Protein AF-A0AAV4BG08-F1 (afdb_monomer_lite)

Secondary structure (DSS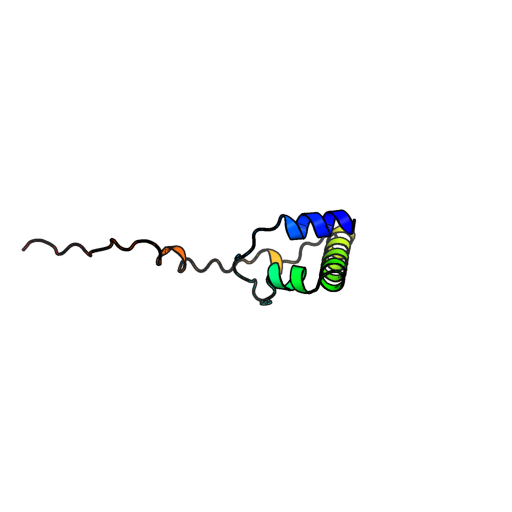P, 8-state):
-HHHHHHHHHHSPSSPPP-TT---HHHHHHTHHHHHHHHHHHHHHHHHH----GGGG-----TTGGGSS-TT----PPP-

Organism: NCBI:txid259542

Structure (mmCIF, N/CA/C/O backbone):
data_AF-A0AAV4BG08-F1
#
_entry.id   AF-A0AAV4BG08-F1
#
loop_
_atom_site.group_PDB
_atom_site.id
_atom_site.type_symbol
_atom_site.label_atom_id
_atom_site.label_alt_id
_atom_site.label_comp_id
_atom_site.label_asym_id
_atom_site.label_entity_id
_atom_site.label_seq_id
_atom_site.pdbx_PDB_ins_code
_atom_site.Cartn_x
_atom_site.Cartn_y
_atom_site.Cartn_z
_atom_site.occupancy
_atom_site.B_iso_or_equiv
_atom_site.auth_seq_id
_atom_site.auth_comp_id
_atom_site.auth_asym_id
_atom_site.auth_atom_id
_atom_site.pdbx_PDB_model_num
ATOM 1 N N . MET A 1 1 ? -0.429 -14.471 4.438 1.00 63.31 1 MET A N 1
ATOM 2 C CA . MET A 1 1 ? -0.209 -13.282 3.591 1.00 63.31 1 MET A CA 1
ATOM 3 C C . MET A 1 1 ? -1.238 -12.176 3.827 1.00 63.31 1 MET A C 1
ATOM 5 O O . MET A 1 1 ? -0.816 -11.096 4.205 1.00 63.31 1 MET A O 1
ATOM 9 N N . LYS A 1 2 ? -2.562 -12.400 3.696 1.00 73.12 2 LYS A N 1
ATOM 10 C CA . LYS A 1 2 ? -3.566 -11.331 3.933 1.00 73.12 2 LYS A CA 1
ATOM 11 C C . LYS A 1 2 ? -3.510 -10.730 5.350 1.00 73.12 2 LYS A C 1
ATOM 13 O O . LYS A 1 2 ? -3.478 -9.510 5.477 1.00 73.12 2 LYS A O 1
ATOM 18 N N . ASP A 1 3 ? -3.392 -11.558 6.389 1.00 78.62 3 ASP A N 1
ATOM 19 C CA . ASP A 1 3 ? -3.258 -11.089 7.780 1.00 78.62 3 ASP A CA 1
ATOM 20 C C . ASP A 1 3 ? -1.983 -10.264 8.027 1.00 78.62 3 ASP A C 1
ATOM 22 O O . ASP A 1 3 ? -1.997 -9.287 8.771 1.00 78.62 3 ASP A O 1
ATOM 26 N N . GLU A 1 4 ? -0.874 -10.617 7.371 1.00 80.75 4 GLU A N 1
ATOM 27 C CA . GLU A 1 4 ? 0.396 -9.886 7.482 1.00 80.75 4 GLU A CA 1
ATOM 28 C C . GLU A 1 4 ? 0.306 -8.522 6.801 1.00 80.75 4 GLU A C 1
ATOM 30 O O . GLU A 1 4 ? 0.784 -7.531 7.351 1.00 80.75 4 GLU A O 1
ATOM 35 N N . VAL A 1 5 ? -0.348 -8.453 5.636 1.00 80.19 5 VAL A N 1
ATOM 36 C CA . VAL A 1 5 ? -0.606 -7.194 4.924 1.00 80.19 5 VAL A CA 1
ATOM 37 C C . VAL A 1 5 ? -1.535 -6.305 5.747 1.00 80.19 5 VAL A C 1
ATOM 39 O O . VAL A 1 5 ? -1.264 -5.117 5.905 1.00 80.19 5 VAL A O 1
ATOM 42 N N . GLN A 1 6 ? -2.578 -6.871 6.355 1.00 81.19 6 GLN A N 1
ATOM 43 C CA . GLN A 1 6 ? -3.480 -6.129 7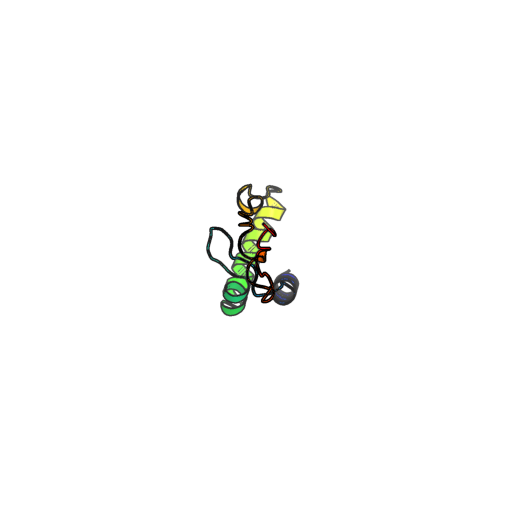.233 1.00 81.19 6 GLN A CA 1
ATOM 44 C C . GLN A 1 6 ? -2.758 -5.597 8.482 1.00 81.19 6 GLN A C 1
ATOM 46 O O . GLN A 1 6 ? -2.925 -4.432 8.849 1.00 81.19 6 GLN A O 1
ATOM 51 N N . ALA A 1 7 ? -1.916 -6.416 9.117 1.00 83.12 7 ALA A N 1
ATOM 52 C CA . ALA A 1 7 ? -1.094 -5.990 10.246 1.00 83.12 7 ALA A CA 1
ATOM 53 C C . ALA A 1 7 ? -0.064 -4.922 9.840 1.00 83.12 7 ALA A C 1
ATOM 55 O O . ALA A 1 7 ? 0.180 -3.980 10.597 1.00 83.12 7 ALA A O 1
ATOM 56 N N . ALA A 1 8 ? 0.518 -5.035 8.643 1.00 82.56 8 ALA A N 1
ATOM 57 C CA . ALA A 1 8 ? 1.445 -4.052 8.099 1.00 82.56 8 ALA A CA 1
ATOM 58 C C . ALA A 1 8 ? 0.752 -2.708 7.854 1.00 82.56 8 ALA A C 1
ATOM 60 O O . ALA A 1 8 ? 1.265 -1.696 8.324 1.00 82.56 8 ALA A O 1
ATOM 61 N N . ILE A 1 9 ? -0.428 -2.700 7.221 1.00 81.50 9 ILE A N 1
ATOM 62 C CA . ILE A 1 9 ? -1.232 -1.488 6.990 1.00 81.50 9 ILE A CA 1
ATOM 63 C C . ILE A 1 9 ? -1.550 -0.800 8.321 1.00 81.50 9 ILE A C 1
ATOM 65 O O . ILE A 1 9 ? -1.276 0.386 8.470 1.00 81.50 9 ILE A O 1
ATOM 69 N N . ARG A 1 10 ? -1.991 -1.552 9.337 1.00 80.62 10 ARG A N 1
ATOM 70 C CA . ARG A 1 10 ? -2.263 -1.009 10.683 1.00 80.62 10 ARG A CA 1
ATOM 71 C C . ARG A 1 10 ? -1.024 -0.459 11.395 1.00 80.62 10 ARG A C 1
ATOM 73 O O . ARG A 1 10 ? -1.131 0.386 12.277 1.00 80.62 10 ARG A O 1
ATOM 80 N N . LYS A 1 11 ? 0.166 -0.961 11.053 1.00 82.19 11 LYS A N 1
ATOM 81 C CA . LYS A 1 11 ? 1.447 -0.500 11.609 1.00 82.19 11 LYS A CA 1
ATOM 82 C C . LYS A 1 11 ? 2.015 0.704 10.847 1.00 82.19 11 LYS A C 1
ATOM 84 O O . LYS A 1 11 ? 2.940 1.359 11.340 1.00 82.19 11 LYS A O 1
ATOM 89 N N . MET A 1 12 ? 1.508 1.004 9.650 1.00 78.56 12 MET A N 1
ATOM 90 C CA . MET A 1 12 ? 1.944 2.162 8.876 1.00 78.56 12 MET A CA 1
ATOM 91 C C . MET A 1 12 ? 1.491 3.452 9.566 1.00 78.56 12 MET A C 1
ATOM 93 O O . MET A 1 12 ? 0.358 3.586 10.008 1.00 78.56 12 MET A O 1
ATOM 97 N N . LYS A 1 13 ? 2.403 4.428 9.668 1.00 73.50 13 LYS A N 1
ATOM 98 C CA . LYS A 1 13 ? 2.071 5.735 10.248 1.00 73.50 13 LYS A CA 1
ATOM 99 C C . LYS A 1 13 ? 1.093 6.477 9.345 1.00 73.50 13 LYS A C 1
ATOM 101 O O . LYS A 1 13 ? 1.375 6.679 8.161 1.00 73.50 13 LYS A O 1
ATOM 106 N N . THR A 1 14 ? 0.011 6.925 9.955 1.00 70.62 14 THR A N 1
ATOM 107 C CA . THR A 1 14 ? -1.027 7.759 9.363 1.00 70.62 14 THR A CA 1
ATOM 108 C C . THR A 1 14 ? -0.551 9.216 9.277 1.00 70.62 14 THR A C 1
ATOM 110 O O . THR A 1 14 ? 0.421 9.605 9.933 1.00 70.62 14 THR A O 1
ATOM 113 N N . GLY A 1 15 ? -1.148 10.020 8.392 1.00 65.12 15 GLY A N 1
ATOM 114 C CA . GLY A 1 15 ? -0.747 11.424 8.194 1.00 65.12 15 GLY A CA 1
ATOM 115 C C . GLY A 1 15 ? 0.555 11.643 7.406 1.00 65.12 15 GLY A C 1
ATOM 116 O O . GLY A 1 15 ? 1.129 12.729 7.452 1.00 65.12 15 GLY A O 1
ATOM 117 N N . LYS A 1 16 ? 1.043 10.630 6.676 1.00 71.75 16 LYS A N 1
ATOM 118 C CA . LYS A 1 16 ? 2.116 10.828 5.689 1.00 71.75 16 LYS A CA 1
ATOM 119 C C . LYS A 1 16 ? 1.594 11.562 4.454 1.00 71.75 16 LYS A C 1
ATOM 121 O O . LYS A 1 16 ? 0.435 11.402 4.082 1.00 71.75 16 LYS A O 1
ATOM 126 N N . ALA A 1 17 ? 2.484 12.311 3.802 1.00 69.19 17 ALA A N 1
ATOM 127 C CA . ALA A 1 17 ? 2.204 12.917 2.509 1.00 69.19 17 ALA A CA 1
ATOM 128 C C . ALA A 1 17 ? 1.820 11.832 1.496 1.00 69.19 17 ALA A C 1
ATOM 130 O O . ALA A 1 17 ? 2.520 10.828 1.341 1.00 69.19 17 ALA A O 1
ATOM 131 N N . THR A 1 18 ? 0.689 12.041 0.837 1.00 72.00 18 THR A N 1
ATOM 132 C CA . THR A 1 18 ? 0.206 11.200 -0.248 1.00 72.00 18 THR A CA 1
ATOM 133 C C . THR A 1 18 ? 1.168 11.261 -1.429 1.00 72.00 18 THR A C 1
ATOM 135 O O . THR A 1 18 ? 1.702 12.325 -1.745 1.00 72.00 18 THR A O 1
ATOM 138 N N . GLY A 1 19 ? 1.404 10.115 -2.075 1.00 67.38 19 GLY A N 1
ATOM 139 C CA . GLY A 1 19 ? 2.156 10.066 -3.331 1.00 67.38 19 GLY A CA 1
ATOM 140 C C . GLY A 1 19 ? 1.445 10.833 -4.451 1.00 67.38 19 GLY A C 1
ATOM 141 O O . GLY A 1 19 ? 0.351 11.368 -4.256 1.00 67.38 19 GLY A O 1
ATOM 142 N N . SER A 1 20 ? 2.036 10.856 -5.647 1.00 68.50 20 SER A N 1
ATOM 143 C CA . SER A 1 20 ? 1.419 11.444 -6.851 1.00 68.50 20 SER A CA 1
ATOM 144 C C . SER A 1 20 ? 0.017 10.909 -7.142 1.00 68.50 20 SER A C 1
ATOM 146 O O . SER A 1 20 ? -0.795 11.632 -7.713 1.00 68.50 20 SER A O 1
ATOM 148 N N . ASP A 1 21 ? -0.275 9.686 -6.704 1.00 72.50 21 ASP A N 1
ATOM 149 C CA . ASP A 1 21 ? -1.563 9.014 -6.885 1.00 72.50 21 ASP A CA 1
ATOM 150 C C . ASP A 1 21 ? -2.658 9.503 -5.926 1.00 72.50 21 ASP A C 1
ATOM 152 O O . ASP A 1 21 ? -3.821 9.142 -6.079 1.00 72.50 21 ASP A O 1
ATOM 156 N N . GLY A 1 22 ? -2.317 10.297 -4.903 1.00 74.06 22 GLY A N 1
ATOM 157 C CA . GLY A 1 22 ? -3.295 10.815 -3.941 1.00 74.06 22 GLY A CA 1
ATOM 158 C C . GLY A 1 22 ? -3.914 9.755 -3.015 1.00 74.06 22 GLY A C 1
ATOM 159 O O . GLY A 1 22 ? -4.841 10.067 -2.271 1.00 74.06 22 GLY A O 1
ATOM 160 N N . ILE A 1 23 ? -3.395 8.522 -3.013 1.00 77.62 23 ILE A N 1
ATOM 161 C CA . ILE A 1 23 ? -3.870 7.419 -2.166 1.00 77.62 23 ILE A CA 1
ATOM 162 C C . ILE A 1 23 ? -3.137 7.436 -0.819 1.00 77.62 23 ILE A C 1
ATOM 164 O O . ILE A 1 23 ? -1.927 7.207 -0.751 1.00 77.62 23 ILE A O 1
ATOM 168 N N . SER A 1 24 ? -3.858 7.731 0.264 1.00 80.94 24 SER A N 1
ATOM 169 C CA . SER A 1 24 ? -3.316 7.702 1.627 1.00 80.94 24 SER A CA 1
ATOM 170 C C . SER A 1 24 ? -3.466 6.317 2.262 1.00 80.94 24 SER A C 1
ATOM 172 O O . SER A 1 24 ? -4.317 5.522 1.867 1.00 80.94 24 SER A O 1
ATOM 174 N N . VAL A 1 25 ? -2.663 6.037 3.293 1.00 79.44 25 VAL A N 1
ATOM 175 C CA . VAL A 1 25 ? -2.791 4.803 4.094 1.00 79.44 25 VAL A CA 1
ATOM 176 C C . VAL A 1 25 ? -4.177 4.715 4.749 1.00 79.44 25 VAL A C 1
ATOM 178 O O . VAL A 1 25 ? -4.779 3.649 4.749 1.00 79.44 25 VAL A O 1
ATOM 181 N N . GLU A 1 26 ? -4.721 5.851 5.197 1.00 80.94 26 GLU A N 1
ATOM 182 C CA . GLU A 1 26 ? -6.082 5.973 5.746 1.00 80.94 26 GLU A CA 1
ATOM 183 C C . GLU A 1 26 ? -7.149 5.520 4.742 1.00 80.94 26 GLU A C 1
ATOM 185 O O . GLU A 1 26 ? -8.119 4.867 5.110 1.00 80.94 26 GLU A O 1
ATOM 190 N N . LEU A 1 27 ? -6.975 5.857 3.457 1.00 82.31 27 LEU A N 1
ATOM 191 C CA . LEU A 1 27 ? -7.921 5.477 2.410 1.00 82.31 27 LEU A CA 1
ATOM 192 C C . LEU A 1 27 ? -7.899 3.965 2.174 1.00 82.31 27 LEU A C 1
ATOM 194 O O . LEU A 1 27 ? -8.949 3.351 2.004 1.00 82.31 27 LEU A O 1
ATOM 198 N N . ILE A 1 28 ? -6.710 3.361 2.198 1.00 81.81 28 ILE A N 1
ATOM 199 C CA . ILE A 1 28 ? -6.537 1.909 2.073 1.00 81.81 28 ILE A CA 1
ATOM 200 C C . ILE A 1 28 ? -7.152 1.194 3.281 1.00 81.81 28 ILE A C 1
ATOM 202 O O . ILE A 1 28 ? -7.821 0.177 3.109 1.00 81.81 28 ILE A O 1
ATOM 206 N N . GLU A 1 29 ? -6.971 1.736 4.485 1.00 82.00 29 GLU A N 1
ATOM 207 C CA . GLU A 1 29 ? -7.582 1.199 5.701 1.00 82.00 29 GLU A CA 1
ATOM 208 C C . GLU A 1 29 ? -9.115 1.334 5.677 1.00 82.00 29 GLU A C 1
ATOM 210 O O . GLU A 1 29 ? -9.818 0.374 5.992 1.00 82.00 29 GLU A O 1
ATOM 215 N N . ALA A 1 30 ? -9.644 2.471 5.211 1.00 84.50 30 ALA A N 1
ATOM 216 C CA . ALA A 1 30 ? -11.081 2.703 5.052 1.00 84.50 30 ALA A CA 1
ATOM 217 C C . ALA A 1 30 ? -11.732 1.786 4.000 1.00 84.50 30 ALA A C 1
ATOM 219 O O . ALA A 1 30 ? -12.905 1.436 4.124 1.00 84.50 30 ALA A O 1
ATOM 220 N N . LEU A 1 31 ? -10.974 1.371 2.979 1.00 83.50 31 LEU A N 1
ATOM 221 C CA . LEU A 1 31 ? -11.403 0.398 1.967 1.00 83.50 31 LEU A CA 1
ATOM 222 C C . LEU A 1 31 ? -11.461 -1.045 2.505 1.00 83.50 31 LEU A C 1
ATOM 224 O O . LEU A 1 31 ? -11.975 -1.926 1.810 1.00 83.50 31 LEU A O 1
ATOM 228 N N . GLY A 1 32 ? -10.949 -1.303 3.715 1.00 84.25 32 GLY A N 1
ATOM 229 C CA . GLY A 1 32 ? -11.026 -2.601 4.384 1.00 84.25 32 GLY A CA 1
ATOM 230 C C . GLY A 1 32 ? -10.476 -3.743 3.527 1.00 84.25 32 GLY A C 1
ATOM 231 O O . GLY A 1 32 ? -9.376 -3.653 2.980 1.00 84.25 32 GLY A O 1
ATOM 232 N N . ASP A 1 33 ? -11.259 -4.814 3.377 1.00 85.00 33 ASP A N 1
ATOM 233 C CA . ASP A 1 33 ? -10.855 -6.019 2.639 1.00 85.00 33 ASP A CA 1
ATOM 234 C C . ASP A 1 33 ? -10.490 -5.738 1.177 1.00 85.00 33 ASP A C 1
ATOM 236 O O . ASP A 1 33 ? -9.556 -6.340 0.648 1.00 85.00 33 ASP A O 1
ATOM 240 N N . TYR A 1 34 ? -11.174 -4.790 0.528 1.00 85.94 34 TYR A N 1
ATOM 241 C CA . TYR A 1 34 ? -10.865 -4.411 -0.852 1.00 85.94 34 TYR A CA 1
ATOM 242 C C . TYR A 1 34 ? -9.497 -3.724 -0.955 1.00 85.94 34 TYR A C 1
ATOM 244 O O . TYR A 1 34 ? -8.723 -4.003 -1.874 1.00 85.94 34 TYR A O 1
ATOM 252 N N . GLY A 1 35 ? -9.171 -2.856 0.008 1.00 84.69 35 GLY A N 1
ATOM 253 C CA . GLY A 1 35 ? -7.862 -2.208 0.095 1.00 84.69 35 GLY A CA 1
ATOM 254 C C . GLY A 1 35 ? -6.746 -3.227 0.325 1.00 84.69 35 GLY A C 1
ATOM 255 O O . GLY A 1 35 ? -5.733 -3.214 -0.379 1.00 84.69 35 GLY A O 1
ATOM 256 N N . VAL A 1 36 ? -6.965 -4.163 1.250 1.00 85.56 36 VAL A N 1
ATOM 257 C CA . VAL A 1 36 ? -6.015 -5.244 1.555 1.00 85.56 36 VAL A CA 1
ATOM 258 C C . VAL A 1 36 ? -5.776 -6.135 0.335 1.00 85.56 36 VAL A C 1
ATOM 260 O O . VAL A 1 36 ? -4.627 -6.466 0.043 1.00 85.56 36 VAL A O 1
ATOM 263 N N . ASP A 1 37 ? -6.821 -6.501 -0.407 1.00 87.69 37 ASP A N 1
ATOM 264 C CA . ASP A 1 37 ? -6.707 -7.375 -1.581 1.00 87.69 37 ASP A CA 1
ATOM 265 C C . ASP A 1 37 ? -5.913 -6.716 -2.721 1.00 87.69 37 ASP A C 1
ATOM 267 O O . ASP A 1 37 ? -5.032 -7.343 -3.318 1.00 87.69 37 ASP A O 1
ATOM 271 N N . LYS A 1 38 ? -6.136 -5.418 -2.964 1.00 86.62 38 LYS A N 1
ATOM 272 C CA . LYS A 1 38 ? -5.384 -4.651 -3.969 1.00 86.62 38 LYS A CA 1
ATOM 273 C C . LYS A 1 38 ? -3.913 -4.491 -3.606 1.00 86.62 38 LYS A C 1
ATOM 275 O O . LYS A 1 38 ? -3.059 -4.730 -4.457 1.00 86.62 38 LYS A O 1
ATOM 280 N N . VAL A 1 39 ? -3.610 -4.155 -2.352 1.00 84.25 39 VAL A N 1
ATOM 281 C CA . VAL A 1 39 ? -2.221 -4.051 -1.876 1.00 84.25 39 VAL A CA 1
ATOM 282 C C . VAL A 1 39 ? -1.521 -5.409 -1.933 1.00 84.25 39 VAL A C 1
ATOM 284 O O . VAL A 1 39 ? -0.382 -5.493 -2.380 1.00 84.25 39 VAL A O 1
ATOM 287 N N . THR A 1 40 ? -2.209 -6.480 -1.536 1.00 86.38 40 THR A N 1
ATOM 288 C CA . THR A 1 40 ? -1.662 -7.844 -1.588 1.00 86.38 40 THR A CA 1
ATOM 289 C C . THR A 1 40 ? -1.350 -8.259 -3.025 1.00 86.38 40 THR A C 1
ATOM 291 O O . THR A 1 40 ? -0.271 -8.781 -3.280 1.00 86.38 40 THR A O 1
ATOM 294 N N . THR A 1 41 ? -2.254 -7.986 -3.969 1.00 87.19 41 THR A N 1
ATOM 295 C CA . THR A 1 41 ? -2.048 -8.303 -5.391 1.00 87.19 41 THR A CA 1
ATOM 296 C C . THR A 1 41 ? -0.839 -7.557 -5.950 1.00 87.19 41 THR A C 1
ATOM 298 O O . THR A 1 41 ? 0.045 -8.182 -6.524 1.00 87.19 41 THR A O 1
ATOM 301 N N . LEU A 1 42 ? -0.746 -6.248 -5.696 1.00 85.25 42 LEU A N 1
ATOM 302 C CA . LEU A 1 42 ? 0.377 -5.424 -6.145 1.00 85.25 42 LEU A CA 1
ATOM 303 C C . LEU A 1 42 ? 1.718 -5.916 -5.577 1.00 85.25 42 LEU A C 1
ATOM 305 O O . LEU A 1 42 ? 2.710 -6.013 -6.293 1.00 85.25 42 LEU A O 1
ATOM 309 N N . LEU A 1 43 ? 1.757 -6.232 -4.279 1.00 83.44 43 LEU A N 1
ATOM 310 C CA . LEU A 1 43 ? 2.965 -6.750 -3.641 1.00 83.44 43 LEU A CA 1
ATOM 311 C C . LEU A 1 43 ? 3.365 -8.098 -4.238 1.00 83.44 43 LEU A C 1
ATOM 313 O O . LEU A 1 43 ? 4.544 -8.293 -4.516 1.00 83.44 43 LEU A O 1
ATOM 317 N N . ASN A 1 44 ? 2.406 -8.994 -4.473 1.00 86.69 44 ASN A N 1
ATOM 318 C CA . ASN A 1 44 ? 2.670 -10.288 -5.097 1.00 86.69 44 ASN A CA 1
ATOM 319 C C . ASN A 1 44 ? 3.222 -10.125 -6.516 1.00 86.69 44 ASN A C 1
ATOM 321 O O . ASN A 1 44 ? 4.217 -10.757 -6.846 1.00 86.69 44 ASN A O 1
ATOM 325 N N . GLU A 1 45 ? 2.664 -9.214 -7.315 1.00 85.69 45 GLU A N 1
ATOM 326 C CA . GLU A 1 45 ? 3.191 -8.901 -8.648 1.00 85.69 45 GLU A CA 1
ATOM 327 C C . GLU A 1 45 ? 4.641 -8.391 -8.588 1.00 85.69 45 GLU A C 1
ATOM 329 O O . GLU A 1 45 ? 5.476 -8.797 -9.397 1.00 85.69 45 GLU A O 1
ATOM 334 N N . ILE A 1 46 ? 4.983 -7.541 -7.612 1.00 84.88 46 ILE A N 1
ATOM 335 C CA . ILE A 1 46 ? 6.362 -7.065 -7.409 1.00 84.88 46 ILE A CA 1
ATOM 336 C C . ILE A 1 46 ? 7.284 -8.211 -6.968 1.00 84.88 46 ILE A C 1
ATOM 338 O O . ILE A 1 46 ? 8.414 -8.300 -7.449 1.00 84.88 46 ILE A O 1
ATOM 342 N N . TYR A 1 47 ? 6.822 -9.086 -6.072 1.00 81.94 47 TYR A N 1
ATOM 343 C CA . TYR A 1 47 ? 7.587 -10.255 -5.630 1.00 81.94 47 TYR A CA 1
ATOM 344 C C . TYR A 1 47 ? 7.853 -11.236 -6.778 1.00 81.94 47 TYR A C 1
ATOM 346 O O . TYR A 1 47 ? 8.982 -11.706 -6.912 1.00 81.94 47 TYR A O 1
ATOM 354 N N . ASP A 1 48 ? 6.854 -11.499 -7.620 1.00 85.00 48 ASP A N 1
ATOM 355 C CA . ASP A 1 48 ? 6.954 -12.436 -8.743 1.00 85.00 48 ASP A CA 1
ATOM 356 C C . ASP A 1 48 ? 7.814 -11.880 -9.885 1.00 85.00 48 ASP A C 1
ATOM 358 O O . ASP A 1 48 ? 8.602 -12.604 -10.496 1.00 85.00 48 ASP A O 1
ATOM 362 N N . THR A 1 49 ? 7.687 -10.584 -10.180 1.00 84.25 49 THR A N 1
ATOM 363 C CA . THR A 1 49 ? 8.455 -9.935 -11.256 1.00 84.25 49 THR A CA 1
ATOM 364 C C . THR A 1 49 ? 9.862 -9.527 -10.821 1.00 84.25 49 THR A C 1
ATOM 366 O O . THR A 1 49 ? 10.733 -9.340 -11.674 1.00 84.25 49 THR A O 1
ATOM 369 N N . GLY A 1 50 ? 10.096 -9.349 -9.516 1.00 82.12 50 GLY A N 1
ATOM 370 C CA . GLY A 1 50 ? 11.336 -8.803 -8.958 1.00 82.12 50 GLY A CA 1
ATOM 371 C C . GLY A 1 50 ? 11.607 -7.346 -9.357 1.00 82.12 50 GLY A C 1
ATOM 372 O O . GLY A 1 50 ? 12.703 -6.836 -9.119 1.00 82.12 50 GLY A O 1
ATOM 373 N N . GLN A 1 51 ? 10.638 -6.670 -9.985 1.00 76.50 51 GLN A N 1
ATOM 374 C CA . GLN A 1 51 ? 10.783 -5.315 -10.503 1.00 76.50 51 GLN A CA 1
ATOM 375 C C . GLN A 1 51 ? 10.036 -4.332 -9.611 1.00 76.50 51 GLN A C 1
ATOM 377 O O . GLN A 1 51 ? 8.810 -4.306 -9.555 1.00 76.50 51 GLN A O 1
ATOM 382 N N . ILE A 1 52 ? 10.795 -3.483 -8.922 1.00 76.88 52 ILE A N 1
ATOM 383 C CA . ILE A 1 52 ? 10.236 -2.382 -8.142 1.00 76.88 52 ILE A CA 1
ATOM 384 C C . ILE A 1 52 ? 9.926 -1.237 -9.117 1.00 76.88 52 ILE A C 1
ATOM 386 O O . ILE A 1 52 ? 10.863 -0.725 -9.740 1.00 76.88 52 ILE A O 1
ATOM 390 N N . PRO A 1 53 ? 8.658 -0.807 -9.271 1.00 70.06 53 PRO A N 1
ATOM 391 C CA . PRO A 1 53 ? 8.325 0.291 -10.167 1.00 70.06 53 PRO A CA 1
ATOM 392 C C . PRO A 1 53 ? 9.080 1.563 -9.774 1.00 70.06 53 PRO A C 1
ATOM 394 O O . PRO A 1 53 ? 9.054 2.007 -8.625 1.00 70.06 53 PRO A O 1
ATOM 397 N N . THR A 1 54 ? 9.741 2.169 -10.760 1.00 67.50 54 THR A N 1
ATOM 398 C CA . THR A 1 54 ? 10.571 3.377 -10.618 1.00 67.50 54 THR A CA 1
ATOM 399 C C . THR A 1 54 ? 9.798 4.571 -10.060 1.00 67.50 54 THR A C 1
ATOM 401 O O . THR A 1 54 ? 10.402 5.489 -9.504 1.00 67.50 54 THR A O 1
ATOM 404 N N . ASP A 1 55 ? 8.472 4.550 -10.190 1.00 65.94 55 ASP A N 1
ATOM 405 C CA . ASP A 1 55 ? 7.561 5.561 -9.661 1.00 65.94 55 ASP A CA 1
ATOM 406 C C . ASP A 1 55 ? 7.533 5.572 -8.120 1.00 65.94 55 ASP A C 1
ATOM 408 O O . ASP A 1 55 ? 7.626 6.635 -7.506 1.00 65.94 55 ASP A O 1
ATOM 412 N N . MET A 1 56 ? 7.611 4.397 -7.473 1.00 65.38 56 MET A N 1
ATOM 413 C CA . MET A 1 56 ? 7.699 4.293 -6.004 1.00 65.38 56 MET A CA 1
ATOM 414 C C . MET A 1 56 ? 9.008 4.858 -5.435 1.00 65.38 56 MET A C 1
ATOM 416 O O . MET A 1 56 ? 9.099 5.133 -4.240 1.00 65.38 56 MET A O 1
ATOM 420 N N . SER A 1 57 ? 10.033 5.042 -6.272 1.00 55.84 57 SER A N 1
ATOM 421 C CA . SER A 1 57 ? 11.330 5.579 -5.854 1.00 55.84 57 SER A CA 1
ATOM 422 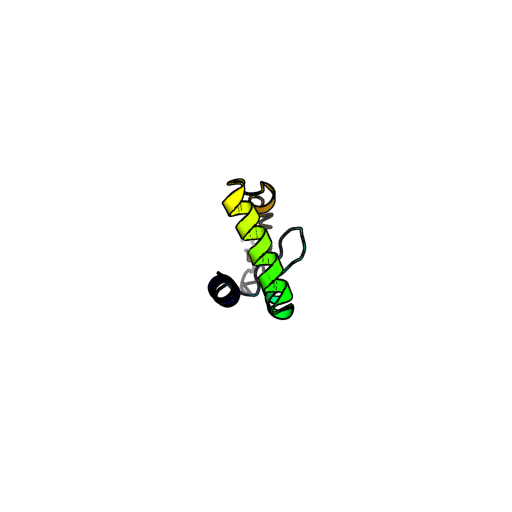C C . SER A 1 57 ? 11.390 7.113 -5.876 1.00 55.84 57 SER A C 1
ATOM 424 O O . SER A 1 57 ? 12.412 7.679 -5.477 1.00 55.84 57 SER A O 1
ATOM 426 N N . ARG A 1 58 ? 10.346 7.809 -6.349 1.00 55.19 58 ARG A N 1
ATOM 427 C CA . ARG A 1 58 ? 10.343 9.275 -6.484 1.00 55.19 58 ARG A CA 1
ATOM 428 C C . ARG A 1 58 ? 9.441 9.932 -5.440 1.00 55.19 58 ARG A C 1
ATOM 430 O O . ARG A 1 58 ? 8.301 10.285 -5.719 1.00 55.19 58 ARG A O 1
ATOM 437 N N . SER A 1 59 ? 9.976 10.197 -4.248 1.00 55.81 59 SER A N 1
ATOM 438 C CA . SER A 1 59 ? 9.345 11.142 -3.323 1.00 55.81 59 SER A CA 1
ATOM 439 C C . SER A 1 59 ? 9.623 12.577 -3.783 1.00 55.81 59 SER A C 1
ATOM 441 O O . SER A 1 59 ? 10.769 13.020 -3.876 1.00 55.81 59 SER A O 1
ATOM 443 N N . LYS A 1 60 ? 8.571 13.352 -4.065 1.00 50.75 60 LYS A N 1
ATOM 444 C CA . LYS A 1 60 ? 8.697 14.813 -4.142 1.00 50.75 60 LYS A CA 1
ATOM 445 C C . LYS A 1 60 ? 8.636 15.354 -2.719 1.00 50.75 60 LYS A C 1
ATOM 447 O O . LYS A 1 60 ? 7.596 15.815 -2.269 1.00 50.75 60 LYS A O 1
ATOM 452 N N . GLU A 1 61 ? 9.739 15.237 -1.987 1.00 52.75 61 GLU A N 1
ATOM 453 C CA . GLU A 1 61 ? 9.877 15.881 -0.682 1.00 52.75 61 GLU A CA 1
ATOM 454 C C . GLU A 1 61 ? 9.905 17.403 -0.891 1.00 52.75 61 GLU A C 1
ATOM 456 O O . GLU A 1 61 ? 10.944 18.007 -1.167 1.00 52.75 61 GLU A O 1
ATOM 461 N N . THR A 1 62 ? 8.744 18.050 -0.810 1.00 42.69 62 THR A N 1
ATOM 462 C CA . THR A 1 62 ? 8.683 19.505 -0.727 1.00 42.69 62 THR A CA 1
ATOM 463 C C . THR A 1 62 ? 9.122 19.892 0.685 1.00 42.69 62 THR A C 1
ATOM 465 O O . THR A 1 62 ? 8.425 19.683 1.673 1.00 42.69 62 THR A O 1
ATOM 468 N N . ARG A 1 63 ? 10.319 20.479 0.800 1.00 48.81 63 ARG 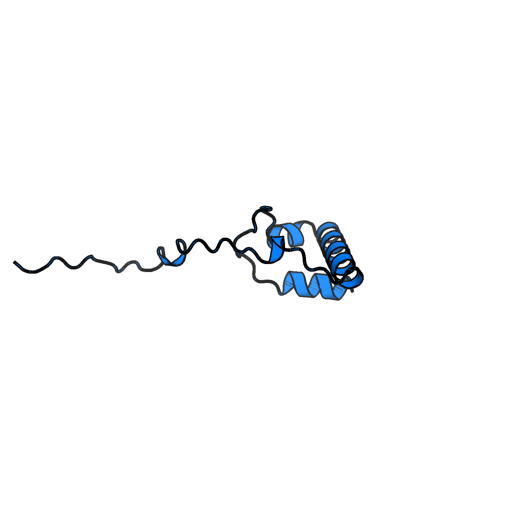A N 1
ATOM 469 C CA . ARG A 1 63 ? 10.924 20.986 2.054 1.00 48.81 63 ARG A CA 1
ATOM 470 C C . ARG A 1 63 ? 10.111 22.108 2.739 1.00 48.81 63 ARG A C 1
ATOM 472 O O . ARG A 1 63 ? 10.632 22.759 3.640 1.00 48.81 63 ARG A O 1
ATOM 479 N N . SER A 1 64 ? 8.867 22.358 2.329 1.00 49.53 64 SER A N 1
ATOM 480 C CA . SER A 1 64 ? 8.040 23.471 2.807 1.00 49.53 64 SER A CA 1
ATOM 481 C C . SER A 1 64 ? 7.276 23.185 4.103 1.00 49.53 64 SER A C 1
ATOM 483 O O . SER A 1 64 ? 6.936 24.140 4.795 1.00 49.53 64 SER A O 1
ATOM 485 N N . ASP A 1 65 ? 7.072 21.925 4.505 1.00 53.6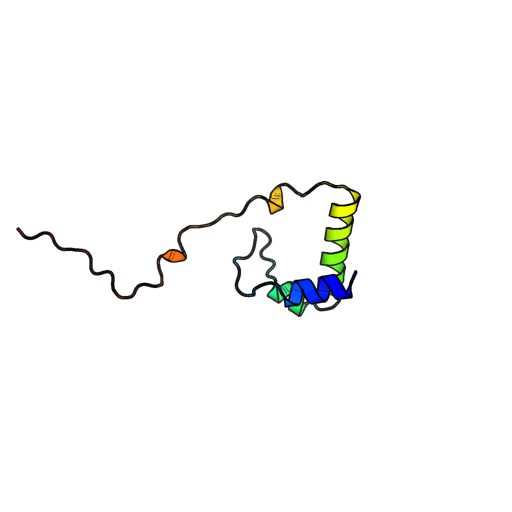2 65 ASP A N 1
ATOM 486 C CA . ASP A 1 65 ? 6.323 21.622 5.743 1.00 53.62 65 ASP A CA 1
ATOM 487 C C . ASP A 1 65 ? 7.144 21.769 7.035 1.00 53.62 65 ASP A C 1
ATOM 489 O O . ASP A 1 65 ? 6.586 21.844 8.129 1.00 53.62 65 ASP A O 1
ATOM 493 N N . ARG A 1 66 ? 8.474 21.914 6.950 1.00 50.56 66 ARG A N 1
ATOM 494 C CA . ARG A 1 66 ? 9.316 22.142 8.143 1.00 50.56 66 ARG A CA 1
ATOM 495 C C . ARG A 1 66 ? 9.241 23.586 8.673 1.00 50.56 66 ARG A C 1
ATOM 497 O O . ARG A 1 66 ? 9.752 23.860 9.754 1.00 50.56 66 ARG A O 1
ATOM 504 N N . MET A 1 67 ? 8.605 24.512 7.949 1.00 48.91 67 MET A N 1
ATOM 505 C CA . MET A 1 67 ? 8.586 25.946 8.286 1.00 48.91 67 MET A CA 1
ATOM 506 C C . MET A 1 67 ? 7.315 26.442 8.990 1.00 48.91 67 MET A C 1
ATOM 508 O O . MET A 1 67 ? 7.218 27.632 9.274 1.00 48.91 67 MET A O 1
ATOM 512 N N . ARG A 1 68 ? 6.357 25.572 9.338 1.00 52.31 68 ARG A N 1
ATOM 513 C CA . ARG A 1 68 ? 5.133 25.979 10.062 1.00 52.31 68 ARG A CA 1
ATOM 514 C C . ARG A 1 68 ? 5.082 25.488 11.517 1.00 52.31 68 ARG A C 1
ATOM 516 O O . ARG A 1 68 ? 4.009 25.210 12.035 1.00 52.31 68 ARG A O 1
ATOM 523 N N . ALA A 1 69 ? 6.237 25.367 12.179 1.00 55.66 69 ALA A N 1
ATOM 524 C CA . ALA A 1 69 ? 6.322 24.931 13.579 1.00 55.66 69 ALA A CA 1
ATOM 525 C C . ALA A 1 69 ? 7.402 25.664 14.407 1.00 55.66 69 ALA A C 1
ATOM 527 O O . ALA A 1 69 ? 8.065 25.053 15.239 1.00 55.66 69 ALA A O 1
ATOM 528 N N . SER A 1 70 ? 7.585 26.976 14.216 1.00 50.38 70 SER A N 1
ATOM 529 C CA . SER A 1 70 ? 8.262 27.806 15.225 1.00 50.38 70 SER A CA 1
ATOM 530 C C . SER A 1 70 ? 7.571 29.168 15.359 1.00 50.38 70 SER A C 1
ATOM 532 O O . SER A 1 70 ? 7.742 30.018 14.487 1.00 50.38 70 SER A O 1
ATOM 534 N N . PRO A 1 71 ? 6.800 29.405 16.436 1.00 58.50 71 PRO A N 1
ATOM 535 C CA . PRO A 1 71 ? 6.157 30.695 16.704 1.00 58.50 71 PRO A CA 1
ATOM 536 C C . PRO A 1 71 ? 7.136 31.834 17.035 1.00 58.50 71 PRO A C 1
ATOM 538 O O . PRO A 1 71 ? 6.692 32.944 17.302 1.00 58.50 71 PRO A O 1
ATOM 541 N N . HIS A 1 72 ? 8.450 31.573 17.072 1.00 58.44 72 HIS A N 1
ATOM 542 C CA . HIS A 1 72 ? 9.433 32.467 17.690 1.00 58.44 72 HIS A CA 1
ATOM 543 C C . HIS A 1 72 ? 10.480 33.052 16.729 1.00 58.44 72 HIS A C 1
ATOM 545 O O . HIS A 1 72 ? 11.503 33.565 17.181 1.00 58.44 72 HIS A O 1
ATOM 551 N N . TYR A 1 73 ? 10.253 33.000 15.412 1.00 55.31 73 TYR A N 1
ATOM 552 C CA . TYR A 1 73 ? 11.122 33.700 14.463 1.00 55.31 73 TYR A CA 1
ATOM 553 C C . TYR A 1 73 ? 10.749 35.187 14.403 1.00 55.31 73 TYR A C 1
ATOM 555 O O . TYR A 1 73 ? 9.836 35.577 13.678 1.00 55.31 73 TYR A O 1
ATOM 563 N N . GLN A 1 74 ? 11.459 36.015 15.168 1.00 62.41 74 GLN A N 1
ATOM 564 C CA . GLN A 1 74 ? 11.550 37.444 14.884 1.00 62.41 74 GLN A CA 1
ATOM 565 C C . GLN A 1 74 ? 12.820 37.671 14.049 1.00 62.41 74 GLN A C 1
ATOM 567 O O . GLN A 1 74 ? 13.902 37.290 14.504 1.00 62.41 74 GLN A O 1
ATOM 572 N N . PRO A 1 75 ? 12.718 38.214 12.821 1.00 56.97 75 PRO A N 1
ATOM 573 C CA . PRO A 1 75 ? 13.897 38.574 12.042 1.00 56.97 75 PRO A CA 1
ATOM 574 C C . PRO A 1 75 ? 14.723 39.621 12.807 1.00 56.97 75 PRO A C 1
ATOM 576 O O . PRO A 1 75 ? 14.171 40.539 13.408 1.00 56.97 75 PRO A O 1
ATOM 579 N N . TYR A 1 76 ? 16.045 39.447 12.825 1.00 69.12 76 TYR A N 1
ATOM 580 C CA . TYR A 1 76 ? 16.973 40.356 13.499 1.00 69.12 76 TYR A CA 1
ATOM 581 C C . TYR A 1 76 ? 17.084 41.669 12.714 1.00 69.12 76 TYR A C 1
ATOM 583 O O . TYR A 1 76 ? 17.559 41.669 11.579 1.00 69.12 76 TYR A O 1
ATOM 591 N N . GLU A 1 77 ? 16.654 42.771 13.326 1.00 66.44 77 GLU A N 1
ATOM 592 C CA . GLU A 1 77 ? 16.905 44.134 12.849 1.00 66.44 77 GLU A CA 1
ATOM 593 C C . GLU A 1 77 ? 18.378 44.490 13.143 1.00 66.44 77 GLU A C 1
ATOM 595 O O . GLU A 1 77 ? 18.777 44.483 14.314 1.00 66.44 77 GLU A O 1
ATOM 600 N N . PRO A 1 78 ? 19.220 44.770 12.130 1.00 61.16 78 PRO A N 1
ATOM 601 C CA . PRO A 1 78 ? 20.608 45.160 12.358 1.00 61.16 78 PRO A CA 1
ATOM 602 C C . PRO A 1 78 ? 20.675 46.522 13.058 1.00 61.16 78 PRO A C 1
ATOM 604 O O . PRO A 1 78 ? 20.039 47.478 12.618 1.00 61.16 78 PRO A O 1
ATOM 607 N N . CYS A 1 79 ? 21.460 46.628 14.132 1.00 55.97 79 CYS A N 1
ATOM 608 C CA . CYS A 1 79 ? 21.701 47.909 14.796 1.00 55.97 79 CYS A CA 1
ATOM 609 C C . CYS A 1 79 ? 22.486 48.857 13.871 1.00 55.97 79 CYS A C 1
ATOM 611 O O . CYS A 1 79 ? 23.544 48.482 13.362 1.00 55.97 79 CYS A O 1
ATOM 613 N N . HIS A 1 80 ? 21.935 50.058 13.669 1.00 56.81 80 HIS A N 1
ATOM 614 C CA . HIS A 1 80 ? 22.528 51.177 12.932 1.00 56.81 80 HIS A CA 1
ATOM 615 C C . HIS A 1 80 ? 23.668 51.856 13.697 1.00 56.81 80 HIS A C 1
ATOM 617 O O . HIS A 1 80 ? 23.566 51.950 14.942 1.00 56.81 80 HIS A O 1
#

pLDDT: mean 71.83, std 12.68, range [42.69, 87.6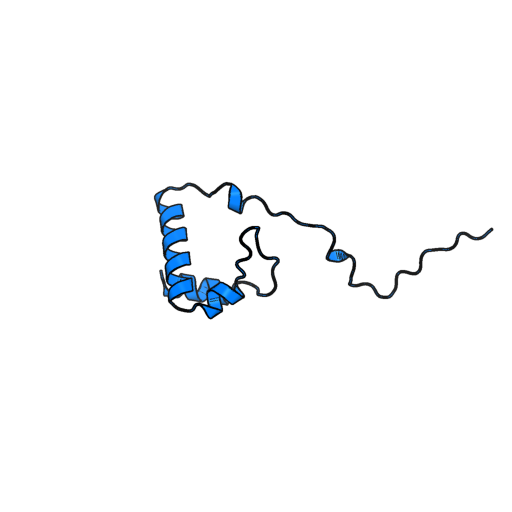9]

Radius of gyration: 19.52 Å; chains: 1; bounding box: 34×64×29 Å

Sequence (80 aa):
MKDEVQAAIRKMKTGKATGSDGISVELIEALGDYGVDKVTTLLNEIYDTGQIPTDMSRSKETRSDRMRASPHYQPYEPCH

Foldseek 3Di:
DLVVLVVVLVVDDFPDDDAPVNDGSVNLVVCPPVSSVVVVVVVVVCVVVVDDPVSVVDDPPPVPVVPPPDPDDDDDDDDD